Protein AF-A0A0G0P0F6-F1 (afdb_monomer_lite)

Structure (mmCIF, N/CA/C/O backbone):
data_AF-A0A0G0P0F6-F1
#
_entry.id   AF-A0A0G0P0F6-F1
#
loop_
_atom_site.group_PDB
_atom_site.id
_atom_site.type_symbol
_atom_site.label_atom_id
_atom_site.label_alt_id
_atom_site.label_comp_id
_atom_site.label_asym_id
_atom_site.label_entity_id
_atom_site.label_seq_id
_atom_site.pdbx_PDB_ins_code
_atom_site.Cartn_x
_atom_site.Cartn_y
_atom_site.Cartn_z
_atom_site.occupancy
_atom_site.B_iso_or_equiv
_atom_site.auth_seq_id
_atom_site.auth_comp_id
_atom_site.auth_asym_id
_atom_site.auth_atom_id
_atom_site.pdbx_PDB_model_num
ATOM 1 N N . MET A 1 1 ? -28.305 51.722 -0.051 1.00 42.78 1 MET A N 1
ATOM 2 C CA . MET A 1 1 ? -27.645 50.765 -0.965 1.00 42.78 1 MET A CA 1
ATOM 3 C C . MET A 1 1 ? -26.194 50.580 -0.517 1.00 42.78 1 MET A C 1
ATOM 5 O O . MET A 1 1 ? -25.440 51.535 -0.565 1.00 42.78 1 MET A O 1
ATOM 9 N N . LYS A 1 2 ? -25.862 49.374 -0.028 1.00 51.62 2 LYS A N 1
ATOM 10 C CA . LYS A 1 2 ? -24.531 48.725 -0.011 1.00 51.62 2 LYS A CA 1
ATOM 11 C C . LYS A 1 2 ? -23.318 49.486 0.573 1.00 51.62 2 LYS A C 1
ATOM 13 O O . LYS A 1 2 ? -22.730 50.325 -0.092 1.00 51.62 2 LYS A O 1
ATOM 18 N N . ARG A 1 3 ? -22.796 48.997 1.706 1.00 40.19 3 ARG A N 1
ATOM 19 C CA . ARG A 1 3 ? -21.348 48.713 1.858 1.00 40.19 3 ARG A CA 1
ATOM 20 C C . ARG A 1 3 ? -21.113 47.653 2.939 1.00 40.19 3 ARG A C 1
ATOM 22 O O . ARG A 1 3 ? -20.456 47.848 3.952 1.00 40.19 3 ARG A O 1
ATOM 29 N N . ILE A 1 4 ? -21.674 46.490 2.631 1.00 57.75 4 ILE A N 1
ATOM 30 C CA . ILE A 1 4 ? -21.527 45.159 3.240 1.00 57.75 4 ILE A CA 1
ATOM 31 C C . ILE A 1 4 ? -20.068 44.624 3.133 1.00 57.75 4 ILE A C 1
ATOM 33 O O . ILE A 1 4 ? -19.820 43.434 3.036 1.00 57.75 4 ILE A O 1
ATOM 37 N N . ASN A 1 5 ? -19.043 45.484 3.159 1.00 53.16 5 ASN A N 1
ATOM 38 C CA . ASN A 1 5 ? -17.751 45.146 2.540 1.00 53.16 5 ASN A CA 1
ATOM 39 C C . ASN A 1 5 ? -16.552 45.028 3.491 1.00 53.16 5 ASN A C 1
ATOM 41 O O . ASN A 1 5 ? -15.467 44.724 3.012 1.00 53.16 5 ASN A O 1
ATOM 45 N N . ARG A 1 6 ? -16.700 45.248 4.807 1.00 48.16 6 ARG A N 1
ATOM 46 C CA . ARG A 1 6 ? -15.569 45.063 5.744 1.00 48.16 6 ARG A CA 1
ATOM 47 C C . ARG A 1 6 ? -15.737 43.853 6.654 1.00 48.16 6 ARG A C 1
ATOM 49 O O . ARG A 1 6 ? -14.867 42.998 6.674 1.00 48.16 6 ARG A O 1
ATOM 56 N N . GLN A 1 7 ? -16.884 43.730 7.324 1.00 51.09 7 GLN A N 1
ATOM 57 C CA . GLN A 1 7 ? -17.165 42.580 8.196 1.00 51.09 7 GLN A CA 1
ATOM 58 C C . GLN A 1 7 ? -17.439 41.294 7.400 1.00 51.09 7 GLN A C 1
ATOM 60 O O . GLN A 1 7 ? -16.974 40.225 7.775 1.00 51.09 7 GLN A O 1
ATOM 65 N N . LEU A 1 8 ? -18.119 41.397 6.250 1.00 52.91 8 LEU A N 1
ATOM 66 C CA . LEU A 1 8 ? -18.401 40.239 5.393 1.00 52.91 8 LEU A CA 1
ATOM 67 C C . LEU A 1 8 ? -17.132 39.683 4.721 1.00 52.91 8 LEU A C 1
ATOM 69 O O . LEU A 1 8 ? -17.055 38.491 4.459 1.00 52.91 8 LEU A O 1
ATOM 73 N N . PHE A 1 9 ? -16.124 40.535 4.487 1.00 54.19 9 PHE A N 1
ATOM 74 C CA . PHE A 1 9 ? -14.843 40.140 3.889 1.00 54.19 9 PHE A CA 1
ATOM 75 C C . PHE A 1 9 ? -13.968 39.359 4.882 1.00 54.19 9 PHE A C 1
ATOM 77 O O . PHE A 1 9 ? -13.338 38.380 4.500 1.00 54.19 9 PHE A O 1
ATOM 84 N N . VAL A 1 10 ? -13.989 39.734 6.168 1.00 57.06 10 VAL A N 1
ATOM 85 C CA . VAL A 1 10 ? -13.256 39.025 7.236 1.00 57.06 10 VAL A CA 1
ATOM 86 C C . VAL A 1 10 ? -13.860 37.642 7.500 1.00 57.06 10 VAL A C 1
ATOM 88 O O . VAL A 1 10 ? -13.121 36.671 7.626 1.00 57.06 10 VAL A O 1
ATOM 91 N N . VAL A 1 11 ? -15.193 37.521 7.496 1.00 59.50 11 VAL A N 1
ATOM 92 C CA . VAL A 1 11 ? -15.877 36.221 7.638 1.00 59.50 11 VAL A CA 1
ATOM 93 C C . VAL A 1 11 ? -15.592 35.307 6.443 1.00 59.50 11 VAL A C 1
ATOM 95 O O . VAL A 1 11 ? -15.359 34.118 6.636 1.00 59.50 11 VAL A O 1
ATOM 98 N N . PHE A 1 12 ? -15.533 35.853 5.223 1.00 57.66 12 PHE A N 1
ATOM 99 C CA . PHE A 1 12 ? -15.187 35.081 4.024 1.00 57.66 12 PHE A CA 1
ATOM 100 C C . PHE A 1 12 ? -13.745 34.550 4.075 1.00 57.66 12 PHE A C 1
ATOM 102 O O . PHE A 1 12 ? -13.504 33.408 3.701 1.00 57.66 12 PHE A O 1
ATOM 109 N N . LEU A 1 13 ? -12.809 35.343 4.609 1.00 53.88 13 LEU A N 1
ATOM 110 C CA . LEU A 1 13 ? -11.394 34.981 4.740 1.00 53.88 13 LEU A CA 1
ATOM 111 C C . LEU A 1 13 ? -11.172 33.885 5.802 1.00 53.88 13 LEU A C 1
ATOM 113 O O . LEU A 1 13 ? -10.384 32.964 5.586 1.00 53.88 13 LEU A O 1
ATOM 117 N N . ILE A 1 14 ? -11.933 33.925 6.904 1.00 58.66 14 ILE A N 1
ATOM 118 C CA . ILE A 1 14 ? -11.959 32.863 7.925 1.00 58.66 14 ILE A CA 1
ATOM 119 C C . ILE A 1 14 ? -12.609 31.596 7.358 1.00 58.66 14 ILE A C 1
ATOM 121 O O . ILE A 1 14 ? -12.074 30.509 7.555 1.00 58.66 14 ILE A O 1
ATOM 125 N N . PHE A 1 15 ? -13.698 31.724 6.588 1.00 53.62 15 PHE A N 1
ATOM 126 C CA . PHE A 1 15 ? -14.344 30.576 5.951 1.00 53.62 15 PHE A CA 1
ATOM 127 C C . PHE A 1 15 ? -13.383 29.888 4.975 1.00 53.62 15 PHE A C 1
ATOM 129 O O . PHE A 1 15 ? -13.187 28.684 5.083 1.00 53.62 15 PHE A O 1
ATOM 136 N N . THR A 1 16 ? -12.666 30.638 4.126 1.00 55.28 16 THR A N 1
ATOM 137 C CA . THR A 1 16 ? -11.636 30.072 3.233 1.00 55.28 16 THR A CA 1
ATOM 138 C C . THR A 1 16 ? -10.454 29.454 3.980 1.00 55.28 16 THR A C 1
ATOM 140 O O . THR A 1 16 ? -9.863 28.502 3.484 1.00 55.28 16 THR A O 1
ATOM 143 N N . PHE A 1 17 ? -10.133 29.934 5.188 1.00 50.38 17 PHE A N 1
ATOM 144 C CA . PHE A 1 17 ? -9.097 29.327 6.025 1.00 50.38 17 PHE A CA 1
ATOM 145 C C . PHE A 1 17 ? -9.582 28.020 6.673 1.00 50.38 17 PHE A C 1
ATOM 147 O O . PHE A 1 17 ? -8.798 27.084 6.792 1.00 50.38 17 PHE A O 1
ATOM 154 N N . THR A 1 18 ? -10.880 27.911 6.991 1.00 45.56 18 THR A N 1
ATOM 155 C CA . THR A 1 18 ? -11.511 26.667 7.473 1.00 45.56 18 THR A CA 1
ATOM 156 C C . THR A 1 18 ? -11.838 25.659 6.367 1.00 45.56 18 THR A C 1
ATOM 158 O O . THR A 1 18 ? -11.998 24.482 6.673 1.00 45.56 18 THR A O 1
ATOM 161 N N . VAL A 1 19 ? -11.934 26.090 5.096 1.00 50.59 19 VAL A N 1
ATOM 162 C CA . VAL A 1 19 ? -12.051 25.171 3.941 1.00 50.59 19 VAL A CA 1
ATOM 163 C C . VAL A 1 19 ? -10.684 24.776 3.380 1.00 50.59 19 VAL A C 1
ATOM 165 O O . VAL A 1 19 ? -10.609 23.927 2.495 1.00 50.59 19 VAL A O 1
ATOM 168 N N . SER A 1 20 ? -9.584 25.314 3.917 1.00 47.22 20 SER A N 1
ATOM 169 C CA . SER A 1 20 ? -8.336 24.561 3.852 1.00 47.22 20 SER A CA 1
ATOM 170 C C . SER A 1 20 ? -8.618 23.264 4.604 1.00 47.22 20 SER A C 1
ATOM 172 O O . SER A 1 20 ? -8.925 23.346 5.798 1.00 47.22 20 SER A O 1
ATOM 174 N N . PRO A 1 21 ? -8.526 22.068 3.994 1.00 44.62 21 PRO A N 1
ATOM 175 C CA . PRO A 1 21 ? -8.232 20.925 4.827 1.00 44.62 21 PRO A CA 1
ATOM 176 C C . PRO A 1 21 ? -6.926 21.328 5.505 1.00 44.62 21 PRO A C 1
ATOM 178 O O . PRO A 1 21 ? -5.901 21.484 4.839 1.00 44.62 21 PRO A O 1
ATOM 181 N N . LEU A 1 22 ? -6.973 21.627 6.804 1.00 46.78 22 LEU A N 1
ATOM 182 C CA . LEU A 1 22 ? -5.788 21.567 7.634 1.00 46.78 22 LEU A CA 1
ATOM 183 C C . LEU A 1 22 ? -5.299 20.141 7.426 1.00 46.78 22 LEU A C 1
ATOM 185 O O . LEU A 1 22 ? -5.787 19.209 8.060 1.00 46.78 22 LEU A O 1
ATOM 189 N N . SER A 1 23 ? -4.439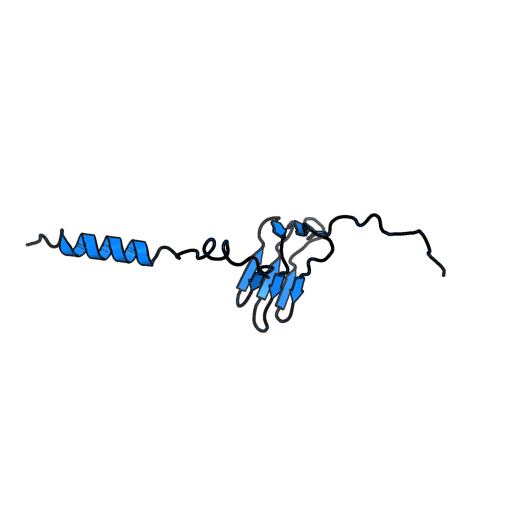 19.949 6.432 1.00 47.56 23 SER A N 1
ATOM 190 C CA . SER A 1 23 ? -3.774 18.688 6.226 1.00 47.56 23 SER A CA 1
ATOM 191 C C . SER A 1 23 ? -2.876 18.590 7.440 1.00 47.56 23 SER A C 1
ATOM 193 O O . SER A 1 23 ? -1.822 19.223 7.505 1.00 47.56 23 SER A O 1
ATOM 195 N N . LEU A 1 24 ? -3.354 17.866 8.449 1.00 46.78 24 LEU A N 1
ATOM 196 C CA . LEU A 1 24 ? -2.676 17.552 9.705 1.00 46.78 24 LEU A CA 1
ATOM 197 C C . LEU A 1 24 ? -1.421 16.692 9.471 1.00 46.78 24 LEU A C 1
ATOM 199 O O . LEU A 1 24 ? -0.987 15.956 10.347 1.00 46.78 24 LEU A O 1
ATOM 203 N N . THR A 1 25 ? -0.806 16.779 8.296 1.00 54.44 25 THR A N 1
ATOM 204 C CA . THR A 1 25 ? 0.304 15.941 7.860 1.00 54.44 25 THR A CA 1
ATOM 205 C C . THR A 1 25 ? 1.601 16.224 8.614 1.00 54.44 25 THR A C 1
ATOM 207 O O . THR A 1 25 ? 2.545 15.470 8.446 1.00 54.44 25 THR A O 1
ATOM 210 N N . ASN A 1 26 ? 1.675 17.263 9.461 1.00 51.34 26 ASN A N 1
ATOM 211 C CA . ASN A 1 26 ? 2.926 17.673 10.117 1.00 51.34 26 ASN A CA 1
ATOM 212 C C . ASN A 1 26 ? 2.798 18.021 11.616 1.00 51.34 26 ASN A C 1
ATOM 214 O O . ASN A 1 26 ? 3.477 18.929 12.086 1.00 51.34 26 ASN A O 1
ATOM 218 N N . ILE A 1 27 ? 1.950 17.323 12.385 1.00 49.47 27 ILE A N 1
ATOM 219 C CA . ILE A 1 27 ? 2.008 17.368 13.870 1.00 49.47 27 ILE A CA 1
ATOM 220 C C . ILE A 1 27 ? 2.469 16.018 14.465 1.00 49.47 27 ILE A C 1
ATOM 222 O O . ILE A 1 27 ? 2.702 15.905 15.663 1.00 49.47 27 ILE A O 1
ATOM 226 N N . ALA A 1 28 ? 2.691 14.995 13.633 1.00 52.22 28 ALA A N 1
ATOM 227 C CA . ALA A 1 28 ? 3.230 13.703 14.073 1.00 52.22 28 ALA A CA 1
ATOM 228 C C . ALA A 1 28 ? 4.766 13.691 14.236 1.00 52.22 28 ALA A C 1
ATOM 230 O O . ALA A 1 28 ? 5.324 12.749 14.784 1.00 52.22 28 ALA A O 1
ATOM 231 N N . THR A 1 29 ? 5.478 14.748 13.834 1.00 50.44 29 THR A N 1
ATOM 232 C CA . THR A 1 29 ? 6.952 14.834 13.889 1.00 50.44 29 THR A CA 1
ATOM 233 C C . THR A 1 29 ? 7.549 14.976 15.295 1.00 50.44 29 THR A C 1
ATOM 235 O O . THR A 1 29 ? 8.764 15.093 15.423 1.00 50.44 29 THR A O 1
ATOM 238 N N . LEU A 1 30 ? 6.739 14.931 16.358 1.00 49.50 30 LEU A N 1
ATOM 239 C CA . LEU A 1 30 ? 7.221 14.899 17.747 1.00 49.50 30 LEU A CA 1
ATOM 240 C C . LEU A 1 30 ? 6.951 13.570 18.467 1.00 49.50 30 LEU A C 1
ATOM 242 O O . LEU A 1 30 ? 7.386 13.402 19.603 1.00 49.50 30 LEU A O 1
ATOM 246 N N . LEU A 1 31 ? 6.284 12.617 17.813 1.00 49.03 31 LEU A N 1
ATOM 247 C CA . LEU A 1 31 ? 6.108 11.252 18.300 1.00 49.03 31 LEU A CA 1
ATOM 248 C C . LEU A 1 31 ? 6.343 10.317 17.119 1.00 49.03 31 LEU A C 1
ATOM 250 O O . LEU A 1 31 ? 5.436 10.050 16.338 1.00 49.03 31 LEU A O 1
ATOM 254 N N . GLN A 1 32 ? 7.576 9.839 16.971 1.00 56.19 32 GLN A N 1
ATOM 255 C CA . GLN A 1 32 ? 7.906 8.800 16.002 1.00 56.19 32 GLN A CA 1
ATOM 256 C C . GLN A 1 32 ? 7.319 7.464 16.482 1.00 56.19 32 GLN A C 1
ATOM 258 O O . GLN A 1 32 ? 8.004 6.615 17.041 1.00 56.19 32 GLN A O 1
ATOM 263 N N . VAL A 1 33 ? 6.009 7.328 16.324 1.00 49.91 33 VAL A N 1
ATOM 264 C CA . VAL A 1 33 ? 5.335 6.043 16.178 1.00 49.91 33 VAL A CA 1
ATOM 265 C C . VAL A 1 33 ? 5.487 5.686 14.705 1.00 49.91 33 VAL A C 1
ATOM 267 O O . VAL A 1 33 ? 5.329 6.574 13.867 1.00 49.91 33 VAL A O 1
ATOM 270 N N . ASP A 1 34 ? 5.823 4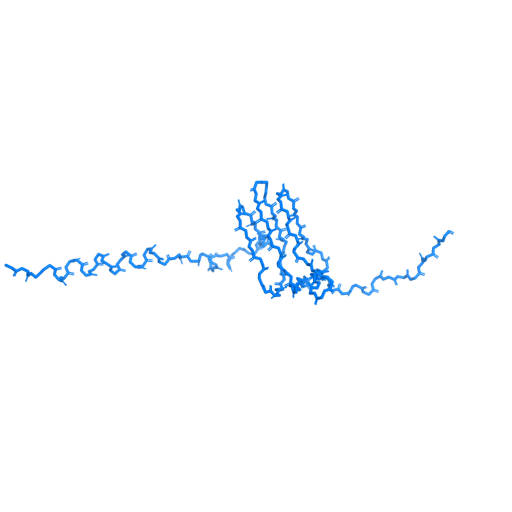.436 14.382 1.00 53.34 34 ASP A N 1
ATOM 271 C CA . ASP A 1 34 ? 5.709 3.918 13.014 1.00 53.34 34 ASP A CA 1
ATOM 272 C C . ASP A 1 34 ? 4.304 4.255 12.506 1.00 53.34 34 ASP A C 1
ATOM 274 O O . ASP A 1 34 ? 3.313 3.654 12.922 1.00 53.34 34 ASP A O 1
ATOM 278 N N . ALA A 1 35 ? 4.205 5.308 11.696 1.00 57.47 35 ALA A N 1
ATOM 279 C CA . ALA A 1 35 ? 2.929 5.858 11.287 1.00 57.47 35 ALA A CA 1
ATOM 280 C C . ALA A 1 35 ? 2.352 4.933 10.221 1.00 57.47 35 ALA A C 1
ATOM 282 O O . ALA A 1 35 ? 2.612 5.107 9.031 1.00 57.47 35 ALA A O 1
ATOM 283 N N . SER A 1 36 ? 1.601 3.920 10.648 1.00 65.69 36 SER A N 1
ATOM 284 C CA . SER A 1 36 ? 0.819 3.109 9.730 1.00 65.69 36 SER A CA 1
ATOM 285 C C . SER A 1 36 ? -0.229 3.997 9.054 1.00 65.69 36 SER A C 1
ATOM 287 O O . SER A 1 36 ? -0.943 4.777 9.688 1.00 65.69 36 SER A O 1
ATOM 289 N N . GLN A 1 37 ? -0.286 3.929 7.731 1.00 80.94 37 GLN A N 1
ATOM 290 C CA . GLN A 1 37 ? -1.272 4.638 6.937 1.00 80.94 37 GLN A CA 1
ATOM 291 C C . GLN A 1 37 ? -2.572 3.831 6.933 1.00 80.94 37 GLN A C 1
ATOM 293 O O . GLN A 1 37 ? -2.611 2.720 6.412 1.00 80.94 37 GLN A O 1
ATOM 298 N N . GLU A 1 38 ? -3.659 4.394 7.456 1.00 87.00 38 GLU A N 1
ATOM 299 C CA . GLU A 1 38 ? -4.972 3.745 7.434 1.00 87.00 38 GLU A CA 1
ATOM 300 C C . GLU A 1 38 ? -5.886 4.333 6.345 1.00 87.00 38 GLU A C 1
ATOM 302 O O . GLU A 1 38 ? -6.072 5.546 6.241 1.00 87.00 38 GLU A O 1
ATOM 307 N N . ILE A 1 39 ? -6.482 3.460 5.532 1.00 87.62 39 ILE A N 1
ATOM 308 C CA . ILE A 1 39 ? -7.501 3.780 4.532 1.00 87.62 39 ILE A CA 1
ATOM 309 C C . ILE A 1 39 ? -8.851 3.341 5.100 1.00 87.62 39 ILE A C 1
ATOM 311 O O . ILE A 1 39 ? -9.137 2.148 5.171 1.00 87.62 39 ILE A O 1
ATOM 315 N N . THR A 1 40 ? -9.688 4.305 5.482 1.00 89.00 40 THR A N 1
ATOM 316 C CA . THR A 1 40 ? -11.000 4.069 6.118 1.00 89.00 40 THR A CA 1
ATOM 317 C C .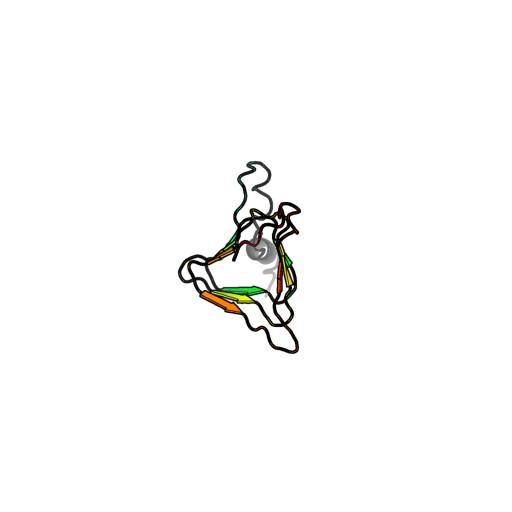 THR A 1 40 ? -12.192 4.234 5.170 1.00 89.00 40 THR A C 1
ATOM 319 O O . THR A 1 40 ? -13.328 3.958 5.545 1.00 89.00 40 THR A O 1
ATOM 322 N N . GLY A 1 41 ? -11.952 4.661 3.927 1.00 86.81 41 GLY A N 1
ATOM 323 C CA . GLY A 1 41 ? -12.988 4.927 2.928 1.00 86.81 41 GLY A CA 1
ATOM 324 C C . GLY A 1 41 ? -12.577 4.494 1.525 1.00 86.81 41 GLY A C 1
ATOM 325 O O . GLY A 1 41 ? -11.894 3.489 1.349 1.00 86.81 41 GLY A O 1
ATOM 326 N N . TYR A 1 42 ? -13.000 5.244 0.511 1.00 90.00 42 TYR A N 1
ATOM 327 C CA . TYR A 1 42 ? -12.585 5.004 -0.869 1.00 90.00 42 TYR A CA 1
ATOM 328 C C . TYR A 1 42 ? -11.260 5.718 -1.161 1.00 90.00 42 TYR A C 1
ATOM 330 O O . TYR A 1 42 ? -11.172 6.937 -1.026 1.00 90.00 42 TYR A O 1
ATOM 338 N N . GLN A 1 43 ? -10.254 4.968 -1.601 1.00 90.19 43 GLN A N 1
ATOM 339 C CA . GLN A 1 43 ? -8.956 5.479 -2.028 1.00 90.19 43 GLN A CA 1
ATOM 340 C C . GLN A 1 43 ? -8.620 4.921 -3.408 1.00 90.19 43 GLN A C 1
ATOM 342 O O . GLN A 1 43 ? -8.780 3.729 -3.658 1.00 90.19 43 GLN A O 1
ATOM 347 N N . GLU A 1 44 ? -8.094 5.767 -4.292 1.00 91.94 44 GLU A N 1
ATOM 348 C CA . GLU A 1 44 ? -7.682 5.351 -5.631 1.00 91.94 44 GLU A CA 1
ATOM 349 C C . GLU A 1 44 ? -6.228 5.748 -5.906 1.00 91.94 44 GLU A C 1
ATOM 351 O O . GLU A 1 44 ? -5.839 6.912 -5.792 1.00 91.94 44 GLU A O 1
ATOM 356 N N . TRP A 1 45 ? -5.409 4.760 -6.254 1.00 91.12 45 TRP A N 1
ATOM 357 C CA . TRP A 1 45 ? -4.040 4.933 -6.716 1.00 91.12 45 TRP A CA 1
ATOM 358 C C . TRP A 1 45 ? -4.054 4.983 -8.238 1.00 91.12 45 TRP A C 1
ATOM 360 O O . TRP A 1 45 ? -4.296 3.986 -8.917 1.00 91.12 45 TRP A O 1
ATOM 370 N N . ASN A 1 46 ? -3.838 6.188 -8.764 1.00 89.38 46 ASN A N 1
ATOM 371 C CA . ASN A 1 46 ? -3.822 6.494 -10.198 1.00 89.38 46 ASN A CA 1
ATOM 372 C C . ASN A 1 46 ? -2.404 6.643 -10.762 1.00 89.38 46 ASN A C 1
ATOM 374 O O . ASN A 1 46 ? -2.226 6.754 -11.972 1.00 89.38 46 ASN A O 1
ATOM 378 N N . GLN A 1 47 ? -1.404 6.691 -9.885 1.00 85.88 47 GLN A N 1
ATOM 379 C CA . GLN A 1 47 ? -0.003 6.911 -10.216 1.00 85.88 47 GLN A CA 1
ATOM 380 C C . GLN A 1 47 ? 0.861 5.978 -9.376 1.00 85.88 47 GLN A C 1
ATOM 382 O O . GLN A 1 47 ? 0.448 5.551 -8.297 1.00 85.88 47 GLN A O 1
ATOM 387 N N . SER A 1 48 ? 2.049 5.663 -9.884 1.00 88.31 48 SER A N 1
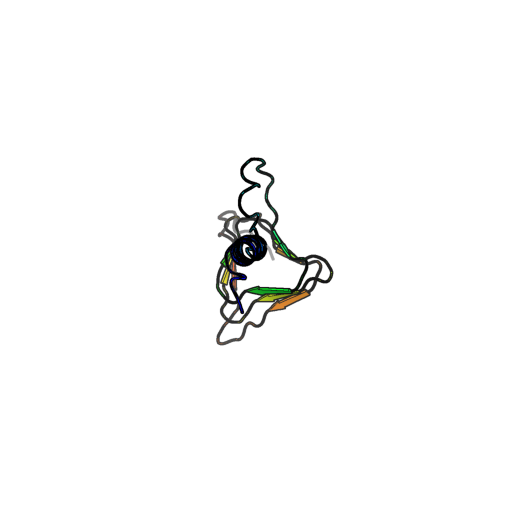ATOM 388 C CA . SER A 1 48 ? 3.042 4.891 -9.143 1.00 88.31 48 SER A CA 1
ATOM 389 C C . SER A 1 48 ? 3.466 5.630 -7.880 1.00 88.31 48 SER A C 1
ATOM 391 O O . SER A 1 48 ? 3.663 6.845 -7.912 1.00 88.31 48 SER A O 1
ATOM 393 N N . LEU A 1 49 ? 3.614 4.896 -6.782 1.00 88.56 49 LEU A N 1
ATOM 394 C CA . LEU A 1 49 ? 3.940 5.461 -5.480 1.00 88.56 49 LEU A CA 1
ATOM 395 C C . LEU A 1 49 ? 4.916 4.574 -4.714 1.00 88.56 49 LEU A C 1
ATOM 397 O O . LEU A 1 49 ? 4.980 3.357 -4.912 1.00 88.56 49 LEU A O 1
ATOM 401 N N . THR A 1 50 ? 5.645 5.222 -3.816 1.00 88.75 50 THR A N 1
ATOM 402 C CA . THR A 1 50 ? 6.563 4.569 -2.895 1.00 88.75 50 THR A CA 1
ATOM 403 C C . THR A 1 50 ? 5.957 4.605 -1.499 1.00 88.75 50 THR A C 1
ATOM 405 O O . THR A 1 50 ? 5.631 5.680 -1.008 1.00 88.75 50 THR A O 1
ATOM 408 N N . ILE A 1 51 ? 5.790 3.437 -0.888 1.00 88.12 51 ILE A N 1
ATOM 409 C CA . ILE A 1 51 ? 5.236 3.254 0.452 1.00 88.12 51 ILE A CA 1
ATOM 410 C C . ILE A 1 51 ? 6.392 3.110 1.437 1.00 88.12 51 ILE A C 1
ATOM 412 O O . ILE A 1 51 ? 7.222 2.210 1.286 1.00 88.12 51 ILE A O 1
ATOM 416 N N . ASP A 1 52 ? 6.438 3.972 2.445 1.00 88.19 52 ASP A N 1
ATOM 417 C CA . ASP A 1 52 ? 7.458 3.981 3.494 1.00 88.19 52 ASP A CA 1
ATOM 418 C C . ASP A 1 52 ? 6.953 3.564 4.881 1.00 88.19 52 ASP A C 1
ATOM 420 O O . ASP A 1 52 ? 7.755 3.476 5.810 1.00 88.19 52 ASP A O 1
ATOM 424 N N . SER A 1 53 ? 5.671 3.219 5.001 1.00 85.50 53 SER A N 1
ATOM 425 C CA . SER A 1 53 ? 5.068 2.679 6.218 1.00 85.50 53 SER A CA 1
ATOM 426 C C . SER A 1 53 ? 4.055 1.565 5.936 1.00 85.50 53 SER A C 1
ATOM 428 O O . SER A 1 53 ? 3.721 1.277 4.787 1.00 85.50 53 SER A O 1
ATOM 430 N N . ASP A 1 54 ? 3.583 0.883 6.979 1.00 86.00 54 ASP A N 1
ATOM 431 C CA . ASP A 1 54 ? 2.531 -0.123 6.822 1.00 86.00 54 ASP A CA 1
ATOM 432 C C . ASP A 1 54 ? 1.232 0.539 6.351 1.00 86.00 54 ASP A C 1
ATOM 434 O O . ASP A 1 54 ? 0.769 1.505 6.953 1.00 86.00 54 ASP A O 1
ATOM 438 N N . VAL A 1 55 ? 0.600 -0.008 5.316 1.00 88.00 55 VAL A N 1
ATOM 439 C CA . VAL A 1 55 ? -0.699 0.470 4.827 1.00 88.00 55 VAL A CA 1
ATOM 440 C C . VAL A 1 55 ? -1.779 -0.500 5.273 1.00 88.00 55 VAL A C 1
ATOM 442 O O . VAL A 1 55 ? -1.694 -1.694 5.007 1.00 88.00 55 VAL A O 1
ATOM 445 N N . THR A 1 56 ? -2.822 -0.003 5.926 1.00 90.69 56 THR A N 1
ATOM 446 C CA . THR A 1 56 ? -3.974 -0.796 6.361 1.00 90.69 56 THR A CA 1
ATOM 447 C C . THR A 1 56 ? -5.242 -0.293 5.689 1.00 90.69 56 THR A C 1
ATOM 449 O O . THR A 1 56 ? -5.644 0.846 5.878 1.00 90.69 56 THR A O 1
ATOM 452 N N . VAL A 1 57 ? -5.911 -1.147 4.921 1.00 89.62 57 VAL A N 1
ATOM 453 C CA . VAL A 1 57 ? -7.259 -0.902 4.401 1.00 89.62 57 VAL A CA 1
ATOM 454 C C . VAL A 1 57 ? -8.251 -1.439 5.422 1.00 89.62 57 VAL A C 1
ATOM 456 O O . VAL A 1 57 ? -8.370 -2.655 5.584 1.00 89.62 57 VAL A O 1
ATOM 459 N N . ALA A 1 58 ? -8.939 -0.544 6.124 1.00 88.62 58 ALA A N 1
ATOM 460 C CA . ALA A 1 58 ? -9.895 -0.894 7.164 1.00 88.62 58 ALA A CA 1
ATOM 461 C C . ALA A 1 58 ? -11.108 -1.653 6.600 1.00 88.62 58 ALA A C 1
ATOM 463 O O . ALA A 1 58 ? -11.408 -1.613 5.403 1.00 88.62 58 ALA A O 1
ATOM 464 N N . ALA A 1 59 ? -11.845 -2.337 7.474 1.00 90.06 59 ALA A N 1
ATOM 465 C CA . ALA A 1 59 ? -13.093 -2.985 7.088 1.00 90.06 59 ALA A CA 1
ATOM 466 C C . ALA A 1 59 ? -14.097 -1.952 6.540 1.00 90.06 59 ALA A C 1
ATOM 468 O O . ALA A 1 59 ? -14.261 -0.869 7.097 1.00 90.06 59 ALA A O 1
ATOM 469 N N . GLY A 1 60 ? -14.763 -2.278 5.430 1.00 87.06 60 GLY A N 1
ATOM 470 C CA . GLY A 1 60 ? -15.683 -1.361 4.741 1.00 87.06 60 GLY A CA 1
ATOM 471 C C . GLY A 1 60 ? -15.007 -0.304 3.856 1.00 87.06 60 GLY A C 1
ATOM 472 O O . GLY A 1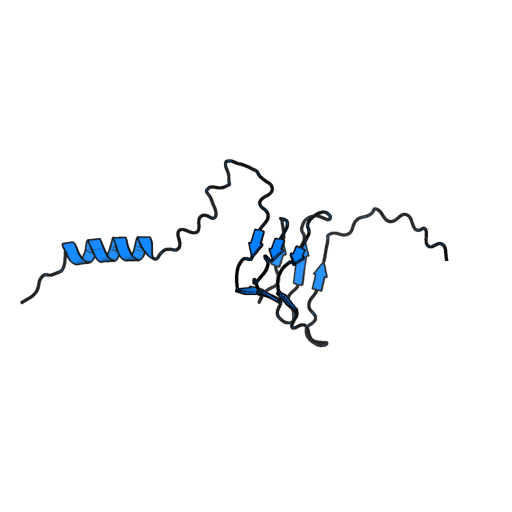 60 ? -15.693 0.345 3.067 1.00 87.06 60 GLY A O 1
ATOM 473 N N . ALA A 1 61 ? -13.680 -0.168 3.913 1.00 89.12 61 ALA A N 1
ATOM 474 C CA . ALA A 1 61 ? -12.923 0.684 3.005 1.00 89.12 61 ALA A CA 1
ATOM 475 C C . ALA A 1 61 ? -12.694 0.001 1.644 1.00 89.12 61 ALA A C 1
ATOM 477 O O . ALA A 1 61 ? -12.770 -1.224 1.516 1.00 89.12 61 ALA A O 1
ATOM 478 N N . THR A 1 62 ? -12.414 0.796 0.611 1.00 88.31 62 THR A N 1
ATOM 479 C CA . THR A 1 62 ? -12.116 0.317 -0.745 1.00 88.31 62 THR A CA 1
ATOM 480 C C . THR A 1 62 ? -10.850 0.982 -1.268 1.00 88.31 62 THR A C 1
ATOM 482 O O . THR A 1 62 ? -10.827 2.193 -1.472 1.00 88.31 62 THR A O 1
ATOM 485 N N . LEU A 1 63 ? -9.816 0.188 -1.536 1.00 91.81 63 LEU A N 1
ATOM 486 C CA . LEU A 1 63 ? -8.606 0.621 -2.227 1.00 91.81 63 LEU A CA 1
ATOM 487 C C . LEU A 1 63 ? -8.655 0.169 -3.689 1.00 91.81 63 LEU A C 1
ATOM 489 O O . LEU A 1 63 ? -8.791 -1.019 -3.975 1.00 91.81 63 LEU A O 1
ATOM 493 N N . VAL A 1 64 ? -8.517 1.108 -4.618 1.00 93.44 64 VAL A N 1
ATOM 494 C CA . VAL A 1 64 ? -8.492 0.857 -6.059 1.00 93.44 64 VAL A CA 1
ATOM 495 C C . VAL A 1 64 ? -7.108 1.169 -6.615 1.00 93.44 64 VAL A C 1
ATOM 497 O O . VAL A 1 64 ? -6.649 2.301 -6.527 1.00 93.44 64 VAL A O 1
ATOM 500 N N . ILE A 1 65 ? -6.452 0.189 -7.232 1.00 92.25 65 ILE A N 1
ATOM 501 C CA . ILE A 1 65 ? -5.168 0.361 -7.916 1.00 92.25 65 ILE A CA 1
ATOM 502 C C . ILE A 1 65 ? -5.413 0.324 -9.423 1.00 92.25 65 ILE A C 1
ATOM 504 O O . ILE A 1 65 ? -5.840 -0.699 -9.968 1.00 92.25 65 ILE A O 1
ATOM 508 N N . ASN A 1 66 ? -5.171 1.442 -10.105 1.00 92.06 66 ASN A N 1
ATOM 509 C CA . ASN A 1 66 ? -5.402 1.541 -11.542 1.00 92.06 66 ASN A CA 1
ATOM 510 C C . ASN A 1 66 ? -4.325 0.854 -12.379 1.00 92.06 66 ASN A C 1
ATOM 512 O O . ASN A 1 66 ? -3.219 0.578 -11.926 1.00 92.06 66 ASN A O 1
ATOM 516 N N . LYS A 1 67 ? -4.672 0.582 -13.640 1.00 92.00 67 LYS A N 1
ATOM 517 C CA . LYS A 1 67 ? -3.759 0.012 -14.634 1.00 92.00 67 LYS A CA 1
ATOM 518 C C . LYS A 1 67 ? -2.453 0.808 -14.732 1.00 92.00 67 LYS A C 1
ATOM 520 O O . LYS A 1 67 ? -2.475 2.036 -14.729 1.00 92.00 67 LYS A O 1
ATOM 525 N N . GLY A 1 68 ? -1.331 0.105 -14.873 1.00 88.25 68 GLY A N 1
ATOM 526 C CA . GLY A 1 68 ? -0.010 0.721 -15.032 1.00 88.25 68 GLY A CA 1
ATOM 527 C C . GLY A 1 68 ? 0.593 1.321 -13.758 1.00 88.25 68 GLY A C 1
ATOM 528 O O . GLY A 1 68 ? 1.653 1.936 -13.836 1.00 88.25 68 GLY A O 1
ATOM 529 N N . VAL A 1 69 ? -0.050 1.162 -12.598 1.00 90.50 69 VAL A N 1
ATOM 530 C CA . VAL A 1 69 ? 0.490 1.638 -11.320 1.00 90.50 69 VAL A CA 1
ATOM 531 C C . VAL A 1 69 ? 1.550 0.671 -10.799 1.00 90.50 69 VAL A C 1
ATOM 533 O O . VAL A 1 69 ? 1.333 -0.542 -10.738 1.00 90.50 69 VAL A O 1
ATOM 536 N N . ASN A 1 70 ? 2.691 1.229 -10.392 1.00 90.94 70 ASN A N 1
ATOM 537 C CA . ASN A 1 70 ? 3.725 0.519 -9.651 1.00 90.94 70 ASN A CA 1
ATOM 538 C C . ASN A 1 70 ? 3.726 0.983 -8.189 1.00 90.94 70 ASN A C 1
ATOM 540 O O . ASN A 1 70 ? 3.894 2.168 -7.905 1.00 90.94 70 ASN A O 1
ATOM 544 N N . VAL A 1 71 ? 3.533 0.039 -7.277 1.00 90.69 71 VAL A N 1
ATOM 545 C CA . VAL A 1 71 ? 3.575 0.243 -5.834 1.00 90.69 71 VAL A CA 1
ATOM 546 C C . VAL A 1 71 ? 4.885 -0.338 -5.317 1.00 90.69 71 VAL A C 1
ATOM 548 O O . VAL A 1 71 ? 5.094 -1.550 -5.363 1.00 90.69 71 VAL A O 1
ATOM 551 N N . SER A 1 72 ? 5.775 0.519 -4.830 1.00 88.62 72 SER A N 1
ATOM 552 C CA . SER A 1 72 ? 7.094 0.116 -4.336 1.00 88.62 72 SER A CA 1
ATOM 553 C C . SER A 1 72 ? 7.204 0.343 -2.832 1.00 88.62 72 SER A C 1
ATOM 555 O O . SER A 1 72 ? 7.081 1.471 -2.376 1.00 88.62 72 SER A O 1
ATOM 557 N N . PHE A 1 73 ? 7.474 -0.694 -2.048 1.00 88.69 73 PHE A N 1
ATOM 558 C CA . PHE A 1 73 ? 7.772 -0.534 -0.622 1.00 88.69 73 PHE A CA 1
ATOM 559 C C . PHE A 1 73 ? 9.240 -0.135 -0.434 1.00 88.69 73 PHE A C 1
ATOM 561 O O . PHE A 1 73 ? 10.113 -0.650 -1.134 1.00 88.69 73 PHE A O 1
ATOM 568 N N . THR A 1 74 ? 9.543 0.772 0.498 1.00 87.81 74 THR A N 1
ATOM 569 C CA . THR A 1 74 ? 10.934 1.178 0.784 1.00 87.81 74 THR A CA 1
ATOM 570 C C . THR A 1 74 ? 11.700 0.119 1.569 1.00 87.81 74 THR A C 1
ATOM 572 O O . THR A 1 74 ? 12.916 -0.005 1.421 1.00 87.81 74 THR A O 1
ATOM 575 N N . GLN A 1 75 ? 11.000 -0.650 2.402 1.00 85.19 75 GLN A N 1
ATOM 576 C CA . GLN A 1 75 ? 11.578 -1.624 3.319 1.00 85.19 75 GLN A CA 1
ATOM 577 C C . GLN A 1 75 ? 10.877 -2.980 3.166 1.00 85.19 75 GLN A C 1
ATOM 579 O O . GLN A 1 75 ? 9.704 -3.068 2.807 1.00 85.19 75 GLN A O 1
ATOM 584 N N . LYS A 1 76 ? 11.613 -4.066 3.429 1.00 83.31 76 LYS A N 1
ATOM 585 C CA . LYS A 1 76 ? 11.131 -5.447 3.228 1.00 83.31 76 LYS A CA 1
ATOM 586 C C . LYS A 1 76 ? 10.060 -5.883 4.231 1.00 83.31 76 LYS A C 1
ATOM 588 O O . LYS A 1 76 ? 9.340 -6.832 3.963 1.00 83.31 76 LYS A O 1
ATOM 593 N N . TRP A 1 77 ? 10.009 -5.233 5.389 1.00 82.06 77 TRP A N 1
ATOM 594 C CA . TRP A 1 77 ? 9.085 -5.559 6.475 1.00 82.06 77 TRP A CA 1
ATOM 595 C C . TRP A 1 77 ? 7.815 -4.707 6.451 1.00 82.06 77 TRP A C 1
ATOM 597 O O . TRP A 1 77 ? 7.004 -4.859 7.354 1.00 82.06 77 TRP A O 1
ATOM 607 N N . LEU A 1 78 ? 7.643 -3.838 5.446 1.00 85.81 78 LEU A N 1
ATOM 608 C CA . LEU A 1 78 ? 6.410 -3.077 5.263 1.00 85.81 78 LEU A CA 1
ATOM 609 C C . LEU A 1 78 ? 5.348 -3.928 4.584 1.00 85.81 78 LEU A C 1
ATOM 611 O O . LEU A 1 78 ? 5.618 -4.652 3.616 1.00 85.81 78 LEU A O 1
ATOM 615 N N . ASN A 1 79 ? 4.126 -3.783 5.071 1.00 86.75 79 ASN A N 1
ATOM 616 C CA . ASN A 1 79 ? 2.996 -4.604 4.686 1.00 86.75 79 ASN A CA 1
ATOM 617 C C . ASN A 1 79 ? 1.834 -3.742 4.193 1.00 86.75 79 ASN A C 1
ATOM 619 O O . ASN A 1 79 ? 1.628 -2.611 4.629 1.00 86.75 79 ASN A O 1
ATOM 623 N N . LEU A 1 80 ? 1.040 -4.324 3.296 1.00 89.44 80 LEU A N 1
ATOM 624 C CA . LEU A 1 80 ? -0.282 -3.829 2.936 1.00 89.44 80 LEU A CA 1
ATOM 625 C C . LEU A 1 80 ? -1.318 -4.789 3.526 1.00 89.44 80 LEU A C 1
ATOM 627 O O . LEU A 1 80 ? -1.575 -5.857 2.969 1.00 89.44 80 LEU A O 1
ATOM 631 N N . TYR A 1 81 ? -1.895 -4.417 4.663 1.00 89.62 81 TYR A N 1
ATOM 632 C CA . TYR A 1 81 ? -2.996 -5.135 5.290 1.00 89.62 81 TYR A CA 1
ATOM 633 C C . TYR A 1 81 ? -4.309 -4.732 4.630 1.00 89.62 81 TYR A C 1
ATOM 635 O O . TYR A 1 81 ? -4.609 -3.547 4.503 1.00 89.62 81 TYR A O 1
ATOM 643 N N . VAL A 1 82 ? -5.122 -5.706 4.224 1.00 92.50 82 VAL A N 1
ATOM 644 C CA . VAL A 1 82 ? -6.430 -5.442 3.617 1.00 92.50 82 VAL A CA 1
ATOM 645 C C . VAL A 1 82 ? -7.513 -6.178 4.389 1.00 92.50 82 VAL A C 1
ATOM 647 O O . VAL A 1 82 ? -7.702 -7.377 4.216 1.00 92.50 82 VAL A O 1
ATOM 650 N N . TYR A 1 83 ? -8.236 -5.437 5.227 1.00 89.94 83 TYR A N 1
ATOM 651 C CA . TYR A 1 83 ? -9.436 -5.898 5.931 1.00 89.94 83 TYR A CA 1
ATOM 652 C C . TYR A 1 83 ? -10.733 -5.479 5.216 1.00 89.94 83 TYR A C 1
ATOM 654 O O . TYR A 1 83 ? -11.810 -5.970 5.548 1.00 89.94 83 TYR A O 1
ATOM 662 N N . GLY A 1 84 ? -10.637 -4.558 4.251 1.00 91.56 84 GLY A N 1
ATOM 663 C CA . GLY A 1 84 ? -11.732 -4.107 3.390 1.00 91.56 84 GLY A CA 1
ATOM 664 C C . GLY A 1 84 ? -11.684 -4.713 1.985 1.00 91.56 84 GLY A C 1
ATOM 665 O O . GLY A 1 84 ? -11.436 -5.902 1.803 1.00 91.56 84 GLY A O 1
ATOM 666 N N . THR A 1 85 ? -11.928 -3.877 0.974 1.00 90.31 85 THR A N 1
ATOM 667 C CA . THR A 1 85 ? -11.943 -4.267 -0.445 1.00 90.31 85 THR A CA 1
ATOM 668 C C . THR A 1 85 ? -10.701 -3.744 -1.167 1.00 90.31 85 THR A C 1
ATOM 670 O O . THR A 1 85 ? -10.398 -2.555 -1.092 1.00 90.31 85 THR A O 1
ATOM 673 N N . LEU A 1 86 ? -10.017 -4.606 -1.923 1.00 93.12 86 LEU A N 1
ATOM 674 C CA . LEU A 1 86 ? -8.929 -4.230 -2.831 1.00 93.12 86 LEU A CA 1
ATOM 675 C C . LEU A 1 86 ? -9.332 -4.525 -4.282 1.00 93.12 86 LEU A C 1
ATOM 677 O O . LEU A 1 86 ? -9.596 -5.673 -4.635 1.00 93.12 86 LEU A O 1
ATOM 681 N N . ILE A 1 87 ? -9.353 -3.498 -5.131 1.00 91.94 87 ILE A N 1
ATOM 682 C CA . ILE A 1 87 ? -9.679 -3.597 -6.558 1.00 91.94 87 ILE A CA 1
ATOM 683 C C . ILE A 1 87 ? -8.428 -3.282 -7.374 1.00 91.94 87 ILE A C 1
ATOM 685 O O . ILE A 1 87 ? -7.981 -2.139 -7.417 1.00 91.94 87 ILE A O 1
ATOM 689 N N . VAL A 1 88 ? -7.887 -4.274 -8.079 1.00 93.62 88 VAL A N 1
ATOM 690 C CA . VAL A 1 88 ? -6.727 -4.096 -8.964 1.00 93.62 88 VAL A CA 1
ATOM 691 C C . VAL A 1 88 ? -7.194 -4.118 -10.417 1.00 93.62 88 VAL A C 1
ATOM 693 O O . VAL A 1 88 ? -7.647 -5.143 -10.916 1.00 93.62 88 VAL A O 1
ATOM 696 N N . LYS A 1 89 ? -7.079 -2.984 -11.114 1.00 92.25 89 LYS A N 1
ATOM 697 C CA . LYS A 1 89 ? -7.543 -2.802 -12.503 1.00 92.25 89 LYS A CA 1
ATOM 698 C C . LYS A 1 89 ? -6.429 -3.016 -13.543 1.00 92.25 89 LYS A C 1
ATOM 700 O O . LYS A 1 89 ? -6.465 -2.410 -14.612 1.00 92.25 89 LYS A O 1
ATOM 705 N N . GLY A 1 90 ? -5.415 -3.827 -13.234 1.00 87.81 90 GLY A N 1
ATOM 706 C CA . GLY A 1 90 ? -4.314 -4.129 -14.157 1.00 87.81 90 GLY A CA 1
ATOM 707 C C . GLY A 1 90 ? -4.785 -4.840 -15.428 1.00 87.81 90 GLY A C 1
ATOM 708 O O . GLY A 1 90 ? -5.726 -5.629 -15.394 1.00 87.81 90 GLY A O 1
ATOM 709 N N . THR A 1 91 ? -4.129 -4.574 -16.557 1.00 90.19 91 THR A N 1
ATOM 710 C CA . THR A 1 91 ? -4.391 -5.262 -17.834 1.00 90.19 91 THR A CA 1
ATOM 711 C C . THR A 1 91 ? -3.102 -5.849 -18.404 1.00 90.19 91 THR A C 1
ATOM 713 O O . THR A 1 91 ? -2.012 -5.445 -18.009 1.00 90.19 91 THR A O 1
ATOM 716 N N . GLY A 1 92 ? -3.196 -6.771 -19.370 1.00 86.44 92 GLY A N 1
ATOM 717 C CA . GLY A 1 92 ? -2.005 -7.340 -20.021 1.00 86.44 92 GLY A CA 1
ATOM 718 C C . GLY A 1 92 ? -1.102 -6.290 -20.687 1.00 86.44 92 GLY A C 1
ATOM 719 O O . GLY A 1 92 ? 0.114 -6.435 -20.687 1.00 86.44 92 GLY A O 1
ATOM 720 N N . SER A 1 93 ? -1.684 -5.200 -21.201 1.00 88.50 93 SER A N 1
ATOM 721 C CA . SER A 1 93 ? -0.939 -4.074 -21.789 1.00 88.50 93 SER A CA 1
ATOM 722 C C . SER A 1 93 ? -0.482 -3.030 -20.761 1.00 88.50 93 SER A C 1
ATOM 724 O O . SER A 1 93 ? 0.355 -2.193 -21.081 1.00 88.50 93 SER A O 1
ATOM 726 N N . ALA A 1 94 ? -1.050 -3.038 -19.553 1.00 88.50 94 ALA A N 1
ATOM 727 C CA . ALA A 1 94 ? -0.752 -2.094 -18.478 1.00 88.50 94 ALA A CA 1
ATOM 728 C C . ALA A 1 94 ? -0.869 -2.805 -17.114 1.00 88.50 94 ALA A C 1
ATOM 730 O O . ALA A 1 94 ? -1.871 -2.633 -16.402 1.00 88.50 94 ALA A O 1
ATOM 731 N N . PRO A 1 95 ? 0.122 -3.645 -16.762 1.00 89.88 95 PRO A N 1
ATOM 732 C CA . PRO A 1 95 ? 0.087 -4.429 -15.535 1.00 89.88 95 PRO A CA 1
ATOM 733 C C . PRO A 1 95 ? 0.174 -3.528 -14.300 1.00 89.88 95 PRO A C 1
ATOM 735 O O . PRO A 1 95 ? 0.675 -2.406 -14.364 1.00 89.88 95 PRO A O 1
ATOM 738 N N . VAL A 1 96 ? -0.315 -4.035 -13.171 1.00 91.44 96 VAL A N 1
ATOM 739 C CA . VAL A 1 96 ? -0.066 -3.448 -11.850 1.00 91.44 96 VAL A CA 1
ATOM 740 C C . VAL A 1 96 ? 1.054 -4.243 -11.202 1.00 91.44 96 VAL A C 1
ATOM 742 O O . VAL A 1 96 ? 0.976 -5.470 -11.141 1.00 91.44 96 VAL A O 1
ATOM 745 N N . ALA A 1 97 ? 2.089 -3.549 -10.739 1.00 89.19 97 ALA A N 1
ATOM 746 C CA . ALA A 1 97 ? 3.226 -4.163 -10.067 1.00 89.19 97 ALA A CA 1
ATOM 747 C C . ALA A 1 97 ? 3.259 -3.721 -8.606 1.00 89.19 97 ALA A C 1
ATOM 749 O O . ALA A 1 97 ? 3.129 -2.537 -8.313 1.00 89.19 97 ALA A O 1
ATOM 750 N N . VAL A 1 98 ? 3.444 -4.679 -7.703 1.00 88.69 98 VAL A N 1
ATOM 751 C CA . VAL A 1 98 ? 3.681 -4.431 -6.282 1.00 88.69 98 VAL A CA 1
ATOM 752 C C . VAL A 1 98 ? 5.031 -5.051 -5.950 1.00 88.69 98 VAL A C 1
ATOM 754 O O . VAL A 1 98 ? 5.222 -6.248 -6.168 1.00 88.69 98 VAL A O 1
ATOM 757 N N . THR A 1 99 ? 5.985 -4.241 -5.502 1.00 87.94 99 THR A N 1
ATOM 758 C CA . THR A 1 99 ? 7.378 -4.666 -5.334 1.00 87.94 99 THR A CA 1
ATOM 759 C C . THR A 1 99 ? 7.943 -4.271 -3.980 1.00 87.94 99 THR A C 1
ATOM 761 O O . THR A 1 99 ? 7.812 -3.127 -3.552 1.00 87.94 99 THR A O 1
ATOM 764 N N . HIS A 1 100 ? 8.658 -5.205 -3.361 1.00 86.44 100 HIS A N 1
ATOM 765 C CA . HIS A 1 100 ? 9.489 -4.982 -2.179 1.00 86.44 100 HIS A CA 1
ATOM 766 C C . HIS A 1 100 ? 10.965 -4.866 -2.575 1.00 86.44 100 HIS A C 1
ATOM 768 O O . HIS A 1 100 ? 11.359 -5.372 -3.634 1.00 86.44 100 HIS A O 1
ATOM 774 N N . PRO A 1 101 ? 11.815 -4.234 -1.745 1.00 82.75 101 PRO A N 1
ATOM 775 C CA . PRO A 1 101 ? 13.247 -4.227 -1.994 1.00 82.75 101 PRO A CA 1
ATOM 776 C C . PRO A 1 101 ? 13.766 -5.667 -1.969 1.00 82.75 101 PRO A C 1
ATOM 778 O O . PRO A 1 101 ? 13.389 -6.465 -1.108 1.00 82.75 101 PRO A O 1
ATOM 781 N N . LYS A 1 102 ? 14.640 -6.013 -2.923 1.00 74.38 102 LYS A N 1
ATOM 782 C CA . LYS A 1 102 ? 15.254 -7.345 -2.967 1.00 74.38 102 LYS A CA 1
ATOM 783 C C . LYS A 1 102 ? 15.989 -7.612 -1.656 1.00 74.38 102 LYS A C 1
ATOM 785 O O . LYS A 1 102 ? 16.954 -6.921 -1.341 1.00 74.38 102 LYS A O 1
ATOM 790 N N . SER A 1 103 ? 15.590 -8.659 -0.940 1.00 61.31 103 SER A N 1
ATOM 791 C CA . SER A 1 103 ? 16.424 -9.234 0.108 1.00 61.31 103 SER A CA 1
ATOM 792 C C . SER A 1 103 ? 17.463 -10.153 -0.529 1.00 61.31 103 SER A C 1
ATOM 794 O O . SER A 1 103 ? 17.129 -11.091 -1.250 1.00 61.31 103 SER A O 1
ATOM 796 N N . ASN A 1 104 ? 18.725 -9.918 -0.215 1.00 66.88 104 ASN A N 1
ATOM 797 C CA . ASN A 1 104 ? 19.873 -10.779 -0.498 1.00 66.88 104 ASN A CA 1
ATOM 798 C C . ASN A 1 104 ? 19.903 -12.075 0.352 1.00 66.88 104 ASN A C 1
ATOM 800 O O . ASN A 1 104 ? 20.870 -12.822 0.283 1.00 66.88 104 ASN A O 1
ATOM 804 N N . ASP A 1 105 ? 18.833 -12.372 1.097 1.00 62.59 105 ASP A N 1
ATOM 805 C CA . ASP A 1 105 ? 18.715 -13.467 2.075 1.00 62.59 105 ASP A CA 1
ATOM 806 C C . ASP A 1 105 ? 18.234 -14.818 1.505 1.00 62.59 105 ASP A C 1
ATOM 808 O O . ASP A 1 105 ? 17.690 -15.644 2.232 1.00 62.59 105 ASP A O 1
ATOM 812 N N . CYS A 1 106 ? 18.423 -15.098 0.213 1.00 55.28 106 CYS A N 1
ATOM 813 C CA . CYS A 1 106 ? 18.127 -16.435 -0.311 1.00 55.28 106 CYS A CA 1
ATOM 814 C C . CYS A 1 106 ? 19.414 -17.275 -0.396 1.00 55.28 106 CYS A C 1
ATOM 816 O O . CYS A 1 106 ? 20.121 -17.171 -1.403 1.00 55.28 106 CYS A O 1
ATOM 818 N N . PRO A 1 107 ? 19.753 -18.133 0.594 1.00 48.84 107 PRO A N 1
ATOM 819 C CA . PRO A 1 107 ? 20.621 -19.256 0.306 1.00 48.84 107 PRO A CA 1
ATOM 820 C C . PRO A 1 107 ? 19.803 -20.226 -0.543 1.00 48.84 107 PRO A C 1
ATOM 822 O O . PRO A 1 107 ? 18.778 -20.755 -0.114 1.00 48.84 107 PRO A O 1
ATOM 825 N N . SER A 1 108 ? 20.255 -20.437 -1.771 1.00 53.72 108 SER A N 1
ATOM 826 C CA . SER A 1 108 ? 19.748 -21.438 -2.699 1.00 53.72 108 SER A CA 1
ATOM 827 C C . SER A 1 108 ? 19.613 -22.807 -2.017 1.00 53.72 108 SER A C 1
ATOM 829 O O . SER A 1 108 ? 20.574 -23.569 -1.940 1.00 53.72 108 SER A O 1
ATOM 831 N N . ARG A 1 109 ? 18.421 -23.147 -1.525 1.00 54.59 109 ARG A N 1
ATOM 832 C CA . ARG A 1 109 ? 18.063 -24.515 -1.132 1.00 54.59 109 ARG A CA 1
ATOM 833 C C . ARG A 1 109 ? 16.644 -24.816 -1.582 1.00 54.59 109 ARG A C 1
ATOM 835 O O . ARG A 1 109 ? 15.691 -24.785 -0.815 1.00 54.59 109 ARG A O 1
ATOM 842 N N . PHE A 1 110 ? 16.548 -25.113 -2.871 1.00 50.34 110 PHE A N 1
ATOM 843 C CA . PHE A 1 110 ? 15.429 -25.840 -3.441 1.00 50.34 110 PHE A CA 1
ATOM 844 C C . PHE A 1 110 ? 15.705 -27.330 -3.197 1.00 50.34 110 PHE A C 1
ATOM 846 O O . PHE A 1 110 ? 16.624 -27.890 -3.791 1.00 50.34 110 PH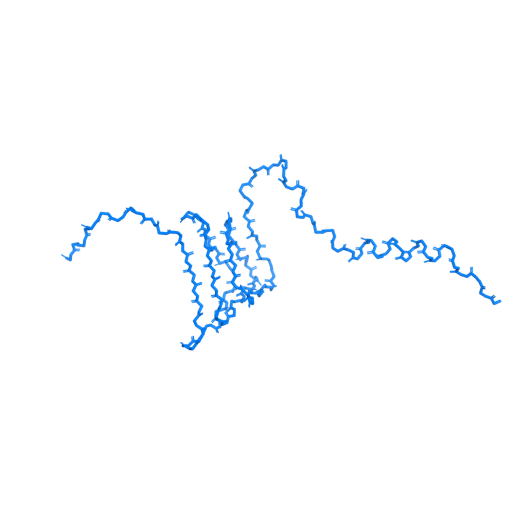E A O 1
ATOM 853 N N . ILE A 1 111 ? 14.983 -27.944 -2.261 1.00 49.06 111 ILE A N 1
ATOM 854 C CA . ILE A 1 111 ? 14.876 -29.402 -2.172 1.00 49.06 111 ILE A CA 1
ATOM 855 C C . ILE A 1 111 ? 13.450 -29.719 -2.604 1.00 49.06 111 ILE A C 1
ATOM 857 O O . ILE A 1 111 ? 12.503 -29.220 -1.995 1.00 49.06 111 ILE A O 1
ATOM 861 N N . ILE A 1 112 ? 13.346 -30.474 -3.694 1.00 63.56 112 ILE A N 1
ATOM 862 C CA . ILE A 1 112 ? 12.140 -31.197 -4.109 1.00 63.56 112 ILE A CA 1
ATOM 863 C C . ILE A 1 112 ? 12.064 -32.496 -3.316 1.00 63.56 112 ILE A C 1
ATOM 865 O O . ILE A 1 112 ? 13.141 -33.109 -3.129 1.00 63.56 112 ILE A O 1
#

pLDDT: mean 73.96, std 18.14, range [40.19, 93.62]

Sequence (112 aa):
MKRINRQLFVVFLIFTFTVSPLSLTNIATLLQVDASQEITGYQEWNQSLTIDSDVTVAAGATLVINKGVNVSFTQKWLNLYVYGTLIVKGTGSAPVAVTHPKSNDCPSRFII

Radius of gyration: 21.96 Å; chains: 1; bounding box: 48×82×40 Å

Foldseek 3Di:
DDDPDDPVVVVVVVVVVVVPPPPVVPPCVVPPDQDEAEFAAEAEDPEEDEAAGAYEDAAHHEYEYAFQYEYEYPAPPHYHHYNYHYHYHYDPVGGYHYDYPDDPPDPDDDDD

Secondary structure (DSSP, 8-state):
-----SHHHHHHHHHHHHSS----TTSGGGS----PEEE-SEEEE-S-EEE-S-EEE-TT-EEEE-TT-EEEESSTT--EEESSEEEE--BTTB--EEEPPPPS--------